Protein AF-A0ABD0NMG4-F1 (afdb_monomer_lite)

Organism: Cirrhinus mrigala (NCBI:txid683832)

InterPro domains:
  IPR002018 Carboxylesterase, type B [PF00135] (3-62)
  IPR029058 Alpha/Beta hydrolase fold [G3DSA:3.40.50.1820] (1-62)
  IPR029058 Alpha/Beta hydrolase fold [SSF53474] (2-62)
  IPR051093 Neuroligin and Bile salt-activated lipase [PTHR43903] (3-61)

Foldseek 3Di:
DDDPAAEAEDDDDDPLADDPPPVPDPPPPVVVVCVVVVYHYDYDDAHGDCRRDPAPPDPVRD

Sequence (62 aa):
MSTNVPVMVYIYGGGFLMVVLNLNNHLHDGQEIADRGNVIVVTFNYLVGSLGFLSSGDADAP

Radius of gyration: 16.02 Å; chains: 1; bounding box: 32×21×44 Å

Structure (mmCIF, N/CA/C/O backbone):
data_AF-A0ABD0NMG4-F1
#
_entry.id   AF-A0ABD0NMG4-F1
#
loop_
_atom_site.group_PDB
_atom_site.id
_atom_site.type_symbol
_atom_site.label_atom_id
_atom_site.label_alt_id
_atom_site.label_comp_id
_atom_site.label_asym_id
_atom_site.label_entity_id
_atom_site.label_seq_id
_atom_site.pdbx_PDB_ins_code
_atom_site.Cartn_x
_atom_site.Cartn_y
_atom_site.Cartn_z
_atom_site.occupancy
_atom_site.B_iso_or_equiv
_atom_site.auth_seq_id
_atom_site.auth_comp_id
_atom_site.auth_asym_id
_atom_site.auth_atom_id
_atom_site.pdbx_PDB_model_num
ATOM 1 N N . MET A 1 1 ? -20.578 -6.861 19.379 1.00 59.69 1 MET A N 1
ATOM 2 C CA . MET A 1 1 ? -20.323 -7.352 18.009 1.00 59.69 1 MET A CA 1
ATOM 3 C C . MET A 1 1 ? -20.779 -6.263 17.056 1.00 59.69 1 MET A C 1
ATOM 5 O O . MET A 1 1 ? -21.962 -5.948 17.069 1.00 59.69 1 MET A O 1
ATOM 9 N N . SER A 1 2 ? -19.857 -5.634 16.324 1.00 74.56 2 SER A N 1
ATOM 10 C CA . SER A 1 2 ? -20.227 -4.664 15.284 1.00 74.56 2 SER A CA 1
ATOM 11 C C . SER A 1 2 ? -20.689 -5.436 14.044 1.00 74.56 2 SER A C 1
ATOM 13 O O . SER A 1 2 ? -20.069 -6.436 13.690 1.00 74.56 2 SER A O 1
ATOM 15 N N . THR A 1 3 ? -21.796 -5.034 13.420 1.00 82.06 3 THR A N 1
ATOM 16 C CA . THR A 1 3 ? -22.345 -5.678 12.210 1.00 82.06 3 THR A CA 1
ATOM 17 C C . THR A 1 3 ? -22.586 -4.607 11.151 1.00 82.06 3 THR A C 1
ATOM 19 O O . THR A 1 3 ? -22.963 -3.493 11.501 1.00 82.06 3 THR A O 1
ATOM 22 N N . ASN A 1 4 ? -22.340 -4.925 9.874 1.00 88.44 4 ASN A N 1
ATOM 23 C CA . ASN A 1 4 ? -22.426 -3.977 8.748 1.00 88.44 4 ASN A CA 1
ATOM 24 C C . ASN A 1 4 ? -21.519 -2.736 8.874 1.00 88.44 4 ASN A C 1
ATOM 26 O O . ASN A 1 4 ? -21.899 -1.640 8.465 1.00 88.44 4 ASN A O 1
ATOM 30 N N . VAL A 1 5 ? -20.316 -2.897 9.431 1.00 92.75 5 VAL A N 1
ATOM 31 C CA . VAL A 1 5 ? -19.304 -1.830 9.417 1.00 92.75 5 VAL A CA 1
ATOM 32 C C . VAL A 1 5 ? -18.635 -1.718 8.042 1.00 92.75 5 VAL A C 1
ATOM 34 O O . VAL A 1 5 ? -18.426 -2.741 7.382 1.00 92.75 5 VAL A O 1
ATOM 37 N N . PRO A 1 6 ? -18.293 -0.498 7.595 1.00 93.19 6 PRO A N 1
ATOM 38 C CA . PRO A 1 6 ? -17.605 -0.284 6.327 1.00 93.19 6 PRO A CA 1
ATOM 39 C C . PRO A 1 6 ? -16.207 -0.918 6.318 1.00 93.19 6 PRO A C 1
ATOM 41 O O . PRO A 1 6 ? -15.529 -0.999 7.344 1.00 93.19 6 PRO A O 1
ATOM 44 N N . VAL A 1 7 ? -15.777 -1.357 5.132 1.00 93.44 7 VAL A N 1
ATOM 45 C CA . VAL A 1 7 ? -14.475 -1.998 4.906 1.00 93.44 7 VAL A CA 1
ATOM 46 C C . VAL A 1 7 ? -13.574 -1.051 4.124 1.00 93.44 7 VAL A C 1
ATOM 48 O O . VAL A 1 7 ? -13.912 -0.633 3.018 1.00 93.44 7 VAL A O 1
ATOM 51 N N . MET A 1 8 ? -12.416 -0.734 4.693 1.00 91.12 8 MET A N 1
ATOM 52 C CA . MET A 1 8 ? -11.366 0.060 4.069 1.00 91.12 8 MET A CA 1
ATOM 53 C C . MET A 1 8 ? -10.227 -0.863 3.635 1.00 91.12 8 MET A C 1
ATOM 55 O O . MET A 1 8 ? -9.555 -1.471 4.466 1.00 91.12 8 MET A O 1
ATOM 59 N N . VAL A 1 9 ? -9.996 -0.955 2.326 1.00 90.88 9 VAL A N 1
ATOM 60 C CA . VAL A 1 9 ? -8.891 -1.735 1.753 1.00 90.88 9 VAL A CA 1
ATOM 61 C C . VAL A 1 9 ? -7.740 -0.791 1.428 1.00 90.88 9 VAL A C 1
ATOM 63 O O . VAL A 1 9 ? -7.899 0.127 0.624 1.00 90.88 9 VAL A O 1
ATOM 66 N N . TYR A 1 10 ? -6.585 -1.010 2.049 1.00 86.31 10 TYR A N 1
ATOM 67 C CA . TYR A 1 10 ? -5.402 -0.178 1.861 1.00 86.31 10 TYR A CA 1
ATOM 68 C C . TYR A 1 10 ? -4.342 -0.910 1.033 1.00 86.31 10 TYR A C 1
ATOM 70 O O . TYR A 1 10 ? -3.806 -1.940 1.447 1.00 86.31 10 TYR A O 1
ATOM 78 N N . ILE A 1 11 ? -4.037 -0.351 -0.141 1.00 86.31 11 ILE A N 1
ATOM 79 C CA . ILE A 1 11 ? -3.002 -0.834 -1.061 1.00 86.31 11 ILE A CA 1
ATOM 80 C C . ILE A 1 11 ? -1.787 0.076 -0.901 1.00 86.31 11 ILE A C 1
ATOM 82 O O .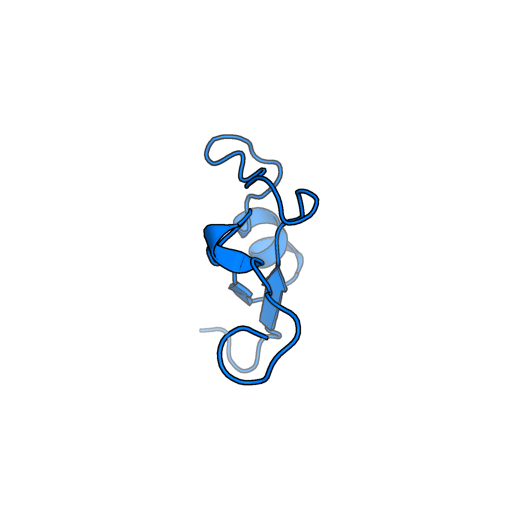 ILE A 1 11 ? -1.862 1.275 -1.178 1.00 86.31 11 ILE A O 1
ATOM 86 N N . TYR A 1 12 ? -0.669 -0.481 -0.438 1.00 83.62 12 TYR A N 1
ATOM 87 C CA . TYR A 1 12 ? 0.540 0.306 -0.217 1.00 83.62 12 TYR A CA 1
ATOM 88 C C . TYR A 1 12 ? 1.180 0.747 -1.540 1.00 83.62 12 TYR A C 1
ATOM 90 O O . TYR A 1 12 ? 1.214 0.009 -2.528 1.00 83.62 12 TYR A O 1
ATOM 98 N N . GLY A 1 13 ? 1.717 1.967 -1.539 1.00 81.44 13 GLY A N 1
ATOM 99 C CA . GLY A 1 13 ? 2.522 2.502 -2.634 1.00 81.44 13 GLY A CA 1
ATOM 100 C C . GLY A 1 13 ? 3.962 1.974 -2.631 1.00 81.44 13 GLY A C 1
ATOM 101 O O . GLY A 1 13 ? 4.352 1.160 -1.799 1.00 81.44 13 GLY A O 1
ATOM 102 N N . GLY A 1 14 ? 4.771 2.473 -3.566 1.00 83.31 14 GLY A N 1
ATOM 103 C CA . GLY A 1 14 ? 6.156 2.017 -3.772 1.00 83.31 14 GLY A CA 1
ATOM 104 C C . GLY A 1 14 ? 6.582 1.957 -5.240 1.00 83.31 14 GLY A C 1
ATOM 105 O O . GLY A 1 14 ? 7.498 1.219 -5.599 1.00 83.31 14 GLY A O 1
ATOM 106 N N . GLY A 1 15 ? 5.870 2.690 -6.108 1.00 83.88 15 GLY A N 1
ATOM 107 C CA . GLY A 1 15 ? 6.137 2.753 -7.546 1.00 83.88 15 GLY A CA 1
ATOM 108 C C . GLY A 1 15 ? 6.000 1.414 -8.265 1.00 83.88 15 GLY A C 1
ATOM 109 O O . GLY A 1 15 ? 6.594 1.259 -9.322 1.00 83.88 15 GLY A O 1
ATOM 110 N N . PHE A 1 16 ? 5.289 0.446 -7.674 1.00 83.56 16 PHE A N 1
ATOM 111 C CA . PHE A 1 16 ? 5.223 -0.948 -8.130 1.00 83.56 16 PHE A CA 1
ATOM 112 C C . PHE A 1 16 ? 6.569 -1.683 -8.144 1.00 83.56 16 PHE A C 1
ATOM 114 O O . PHE A 1 16 ? 6.632 -2.813 -8.609 1.00 83.56 16 PHE A O 1
ATOM 121 N N . LEU A 1 17 ? 7.643 -1.084 -7.624 1.00 80.75 17 LEU A N 1
ATOM 122 C CA . LEU A 1 17 ? 9.003 -1.631 -7.666 1.00 80.75 17 LEU A CA 1
ATOM 123 C C . LEU A 1 17 ? 9.443 -2.200 -6.320 1.00 80.75 17 LEU A C 1
ATOM 125 O O . LEU A 1 17 ? 10.189 -3.174 -6.273 1.00 80.75 17 LEU A O 1
ATOM 129 N N . MET A 1 18 ? 8.988 -1.593 -5.227 1.00 73.38 18 MET A N 1
ATOM 130 C CA . MET A 1 18 ? 9.388 -1.963 -3.877 1.00 73.38 18 MET A CA 1
ATOM 131 C C . MET A 1 18 ? 8.210 -1.899 -2.919 1.00 73.38 18 MET A C 1
ATOM 133 O O . MET A 1 18 ? 7.281 -1.113 -3.084 1.00 73.38 18 MET A O 1
ATOM 137 N N . VAL A 1 19 ? 8.282 -2.722 -1.882 1.00 65.56 19 VAL A N 1
ATOM 138 C CA . VAL A 1 19 ? 7.333 -2.700 -0.778 1.00 65.56 19 VAL A CA 1
ATOM 139 C C . VAL A 1 19 ? 7.834 -1.690 0.249 1.00 65.56 19 VAL A C 1
ATOM 141 O O . VAL A 1 19 ? 8.880 -1.896 0.859 1.00 65.56 19 VAL A O 1
ATOM 144 N N . VAL A 1 20 ? 7.087 -0.607 0.468 1.00 62.62 20 VAL A N 1
ATOM 145 C CA . VAL A 1 20 ? 7.336 0.323 1.584 1.00 62.62 20 VAL A CA 1
ATOM 146 C C . VAL A 1 20 ? 6.422 -0.038 2.753 1.00 62.62 20 VAL A C 1
ATOM 148 O O . VAL A 1 20 ? 5.701 0.793 3.289 1.00 62.62 20 VAL A O 1
ATOM 151 N N . LEU A 1 21 ? 6.411 -1.313 3.139 1.00 56.81 21 LEU A N 1
ATOM 152 C CA . LEU A 1 21 ? 5.736 -1.747 4.354 1.00 56.81 21 LEU A CA 1
ATOM 153 C C . LEU A 1 21 ? 6.734 -1.619 5.493 1.00 56.81 21 LEU A C 1
ATOM 155 O O . LEU A 1 21 ? 7.543 -2.507 5.758 1.00 56.81 21 LEU A O 1
ATOM 159 N N . ASN A 1 22 ? 6.701 -0.471 6.155 1.00 54.16 22 ASN A N 1
ATOM 160 C CA . ASN A 1 22 ? 7.422 -0.284 7.400 1.00 54.16 22 ASN A CA 1
ATOM 161 C C . ASN A 1 22 ? 6.712 -1.116 8.488 1.00 54.16 22 ASN A C 1
ATOM 163 O O . ASN A 1 22 ? 5.908 -0.592 9.249 1.00 54.16 22 ASN A O 1
ATOM 167 N N . LEU A 1 23 ? 6.973 -2.431 8.526 1.00 49.59 23 LEU A N 1
ATOM 168 C CA . LEU A 1 23 ? 6.318 -3.403 9.422 1.00 49.59 23 LEU A CA 1
ATOM 169 C C . LEU A 1 23 ? 6.484 -3.081 10.919 1.00 49.59 23 LEU A C 1
ATOM 171 O O . LEU A 1 23 ? 5.784 -3.657 11.743 1.00 49.59 23 LEU A O 1
ATOM 175 N N . ASN A 1 24 ? 7.406 -2.179 11.267 1.00 47.94 24 ASN A N 1
ATOM 176 C CA . ASN A 1 24 ? 7.729 -1.795 12.642 1.00 47.94 24 ASN A CA 1
ATOM 177 C C . ASN A 1 24 ? 7.438 -0.318 12.952 1.00 47.94 24 ASN A C 1
ATOM 179 O O . ASN A 1 24 ? 7.840 0.159 14.010 1.00 47.94 24 ASN A O 1
ATOM 183 N N . ASN A 1 25 ? 6.793 0.429 12.047 1.00 48.66 25 ASN A N 1
ATOM 184 C CA . ASN A 1 25 ? 6.512 1.846 12.268 1.00 48.66 25 ASN A CA 1
ATOM 185 C C . ASN A 1 25 ? 5.002 2.102 12.268 1.00 48.66 25 ASN A C 1
ATOM 187 O O . ASN A 1 25 ? 4.300 1.696 11.345 1.00 48.66 25 ASN A O 1
ATOM 191 N N . HIS A 1 26 ? 4.533 2.845 13.272 1.00 51.19 26 HIS A N 1
ATOM 192 C CA . HIS A 1 26 ? 3.143 3.272 13.517 1.00 51.19 26 HIS A CA 1
ATOM 193 C C . HIS A 1 26 ? 2.433 3.956 12.324 1.00 51.19 26 HIS A C 1
ATOM 195 O O . HIS A 1 26 ? 1.255 4.274 12.403 1.00 51.19 26 HIS A O 1
ATOM 201 N N . LEU A 1 27 ? 3.129 4.202 11.210 1.00 55.03 27 LEU A N 1
ATOM 202 C CA . LEU A 1 27 ? 2.603 4.874 10.018 1.00 55.03 27 LEU A CA 1
ATOM 203 C C . LEU A 1 27 ? 1.533 4.066 9.263 1.00 55.03 27 LEU A C 1
ATOM 205 O O . LEU A 1 27 ? 0.745 4.658 8.531 1.00 55.03 27 LEU A O 1
ATOM 209 N N . HIS A 1 28 ? 1.507 2.739 9.420 1.00 57.88 28 HIS A N 1
ATOM 210 C CA . HIS A 1 28 ? 0.519 1.853 8.786 1.00 57.88 28 HIS A CA 1
ATOM 211 C C . HIS A 1 28 ? -0.241 1.002 9.804 1.00 57.88 28 HIS A C 1
ATOM 213 O O . HIS A 1 28 ? -0.761 -0.059 9.453 1.00 57.88 28 HIS A O 1
ATOM 219 N N . ASP A 1 29 ? -0.284 1.441 11.062 1.00 68.50 29 ASP A N 1
ATOM 220 C CA . ASP A 1 29 ? -1.039 0.736 12.084 1.00 68.50 29 ASP A CA 1
ATOM 221 C C . ASP A 1 29 ? -2.541 0.873 11.792 1.00 68.50 29 ASP A C 1
ATOM 223 O O . ASP A 1 29 ? -3.171 1.904 12.040 1.00 68.50 29 ASP A O 1
ATOM 227 N N . GLY A 1 30 ? -3.116 -0.179 11.205 1.00 70.38 30 GLY A N 1
ATOM 228 C CA . GLY A 1 30 ? -4.538 -0.244 10.884 1.00 70.38 30 GLY A CA 1
ATOM 229 C C . GLY A 1 30 ? -5.431 -0.146 12.121 1.00 70.38 30 GLY A C 1
ATOM 230 O O . GLY A 1 30 ? -6.620 0.126 11.970 1.00 70.38 30 GLY A O 1
ATOM 231 N N . GLN A 1 31 ? -4.871 -0.318 13.324 1.00 78.25 31 GLN A N 1
ATOM 232 C CA . GLN A 1 31 ? -5.601 -0.245 14.582 1.00 78.25 31 GLN A CA 1
ATOM 233 C C . GLN A 1 31 ? -6.114 1.173 14.868 1.00 78.25 31 GLN A C 1
ATOM 235 O O . GLN A 1 31 ? -7.295 1.333 15.157 1.00 78.25 31 GLN A O 1
ATOM 240 N N . GLU A 1 32 ? -5.298 2.222 14.691 1.00 82.44 32 GLU A N 1
ATOM 241 C CA . GLU A 1 32 ? -5.742 3.608 14.936 1.00 82.44 32 GLU A CA 1
ATOM 242 C C . GLU A 1 32 ? -6.886 4.012 13.990 1.00 82.44 32 GLU A C 1
ATOM 244 O O . GLU A 1 32 ? -7.840 4.681 14.396 1.00 82.44 32 GLU A O 1
ATOM 249 N N . ILE A 1 33 ? -6.814 3.576 12.730 1.00 81.50 33 ILE A N 1
ATOM 250 C CA . ILE A 1 33 ? -7.838 3.847 11.713 1.00 81.50 33 ILE A CA 1
ATOM 251 C C . ILE A 1 33 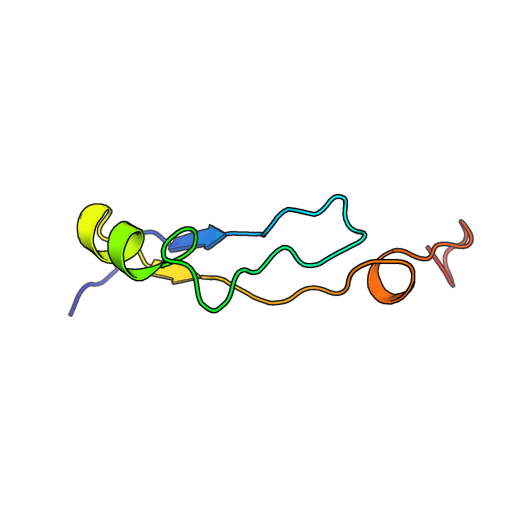? -9.113 3.048 12.003 1.00 81.50 33 ILE A C 1
ATOM 253 O O . ILE A 1 33 ? -10.207 3.609 11.923 1.00 81.50 33 ILE A O 1
ATOM 257 N N . ALA A 1 34 ? -8.989 1.767 12.359 1.00 86.19 34 ALA A N 1
ATOM 258 C CA . ALA A 1 34 ? -10.126 0.921 12.710 1.00 86.19 34 ALA A CA 1
ATOM 259 C C . ALA A 1 34 ? -10.871 1.468 13.938 1.00 86.19 34 ALA A C 1
ATOM 261 O O . ALA A 1 34 ? -12.095 1.616 13.896 1.00 86.19 34 ALA A O 1
ATOM 262 N N . ASP A 1 35 ? -10.126 1.846 14.981 1.00 85.06 35 ASP A N 1
ATOM 263 C CA . ASP A 1 35 ? -10.667 2.335 16.249 1.00 85.06 35 ASP A CA 1
AT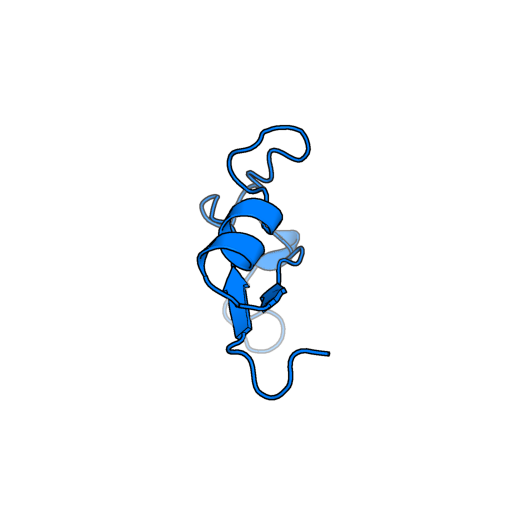OM 264 C C . ASP A 1 35 ? -11.333 3.708 16.101 1.00 85.06 35 ASP A C 1
ATOM 266 O O . ASP A 1 35 ? -12.429 3.931 16.618 1.00 85.06 35 ASP A O 1
ATOM 270 N N . ARG A 1 36 ? -10.706 4.642 15.371 1.00 86.44 36 ARG A N 1
ATOM 271 C CA . ARG A 1 36 ? -11.266 5.991 15.167 1.00 86.44 36 ARG A CA 1
ATOM 272 C C . ARG A 1 36 ? -12.374 6.032 14.123 1.00 86.44 36 ARG A C 1
ATOM 274 O O . ARG A 1 36 ? -13.283 6.851 14.236 1.00 86.44 36 ARG A O 1
ATOM 281 N N . GLY A 1 37 ? -12.277 5.198 13.092 1.00 85.25 37 GLY A N 1
ATOM 282 C CA . GLY A 1 37 ? -13.193 5.193 11.954 1.00 85.25 37 GLY A CA 1
ATOM 283 C C . GLY A 1 37 ? -14.398 4.268 12.115 1.00 85.25 37 GLY A C 1
ATOM 284 O O . GLY A 1 37 ? -15.330 4.375 11.321 1.00 85.25 37 GLY A O 1
ATOM 285 N N . ASN A 1 38 ? -14.393 3.369 13.110 1.00 89.56 38 ASN A N 1
ATOM 286 C CA . ASN A 1 38 ? -15.348 2.259 13.225 1.00 89.56 38 ASN A CA 1
ATOM 287 C C . ASN A 1 38 ? -15.453 1.472 11.902 1.00 89.56 38 ASN A C 1
ATOM 289 O O . ASN A 1 38 ? -16.539 1.243 11.362 1.00 89.56 38 ASN A O 1
ATOM 293 N N . VAL A 1 39 ? -14.290 1.112 11.356 1.00 90.06 39 VAL A N 1
ATOM 294 C CA . VAL A 1 39 ? -14.136 0.445 10.056 1.00 90.06 39 VAL A CA 1
ATOM 295 C C . VAL A 1 39 ? -13.307 -0.827 10.200 1.00 90.06 39 VAL A C 1
ATOM 297 O O . VAL A 1 39 ? -12.470 -0.939 11.092 1.00 90.06 39 VAL A O 1
ATOM 300 N N . ILE A 1 40 ? -13.496 -1.778 9.288 1.00 89.44 40 ILE A N 1
ATOM 301 C CA . ILE A 1 40 ? -12.568 -2.903 9.127 1.00 89.44 40 ILE A CA 1
ATOM 302 C C . ILE A 1 40 ? -11.455 -2.450 8.185 1.00 89.44 40 ILE A C 1
ATOM 304 O O . ILE A 1 40 ? -11.734 -2.103 7.039 1.00 89.44 40 ILE A O 1
ATOM 308 N N . VAL A 1 41 ? -10.203 -2.479 8.642 1.00 88.56 41 VAL A N 1
ATOM 309 C CA . VAL A 1 41 ? -9.036 -2.170 7.805 1.00 88.56 41 VAL A CA 1
ATOM 310 C C . VAL A 1 41 ? -8.430 -3.466 7.280 1.00 88.56 41 VAL A C 1
ATOM 312 O O . VAL A 1 41 ? -8.075 -4.351 8.055 1.00 88.56 41 VAL A O 1
ATOM 315 N N . VAL A 1 42 ? -8.300 -3.575 5.959 1.00 88.88 42 VAL A N 1
ATOM 316 C CA . VAL A 1 42 ? -7.678 -4.719 5.285 1.00 88.88 42 VAL A CA 1
ATOM 317 C C . VAL A 1 42 ? -6.410 -4.260 4.581 1.00 88.88 42 VAL A C 1
ATOM 319 O O . VAL A 1 42 ? -6.446 -3.368 3.732 1.00 88.88 42 VAL A O 1
ATOM 322 N N . THR A 1 43 ? -5.298 -4.911 4.904 1.00 86.50 43 THR A N 1
ATOM 323 C CA . THR A 1 43 ? -4.014 -4.777 4.211 1.00 86.50 43 THR A CA 1
ATOM 324 C C . THR A 1 43 ? -3.576 -6.149 3.709 1.00 86.50 43 THR A C 1
ATOM 326 O O . THR A 1 43 ? -3.899 -7.179 4.302 1.00 86.50 43 THR A O 1
ATOM 329 N N . PHE A 1 44 ? -2.871 -6.184 2.584 1.00 84.06 44 PHE A N 1
ATOM 330 C CA . PHE A 1 44 ? -2.367 -7.424 2.002 1.00 84.06 44 PHE A CA 1
ATOM 331 C C . PHE A 1 44 ? -1.100 -7.156 1.196 1.00 84.06 44 PHE A C 1
ATOM 333 O O . PHE A 1 44 ? -0.868 -6.035 0.747 1.00 84.06 44 PHE A O 1
ATOM 340 N N . ASN A 1 45 ? -0.292 -8.198 1.007 1.00 86.31 45 ASN A N 1
ATOM 341 C CA . ASN A 1 45 ? 0.896 -8.144 0.163 1.00 86.31 45 ASN A CA 1
ATOM 342 C C . ASN A 1 45 ? 0.520 -8.384 -1.302 1.00 86.31 45 ASN A C 1
ATOM 344 O O . ASN A 1 45 ? -0.249 -9.298 -1.598 1.00 86.31 45 ASN A O 1
ATOM 348 N N . TYR A 1 46 ? 1.108 -7.609 -2.210 1.00 87.25 46 TYR A N 1
ATOM 349 C CA . TYR A 1 46 ? 1.061 -7.850 -3.651 1.00 87.25 46 TYR A CA 1
ATOM 350 C C . TYR A 1 46 ? 2.480 -7.917 -4.227 1.00 87.25 46 TYR A C 1
ATOM 352 O O . TYR A 1 46 ? 3.422 -7.350 -3.663 1.00 87.25 46 TYR A O 1
ATOM 360 N N . LEU A 1 47 ? 2.638 -8.651 -5.333 1.00 89.50 47 LEU A N 1
ATOM 361 C CA . LEU A 1 47 ? 3.924 -8.782 -6.019 1.00 89.50 47 LEU A CA 1
ATOM 362 C C . LEU A 1 47 ? 4.370 -7.430 -6.575 1.00 89.50 47 LEU A C 1
ATOM 364 O O . LEU A 1 47 ? 3.559 -6.665 -7.081 1.00 89.50 47 LEU A O 1
ATOM 368 N N . VAL A 1 48 ? 5.669 -7.158 -6.501 1.00 88.56 48 VAL A N 1
ATOM 369 C CA . VAL A 1 48 ? 6.292 -5.918 -6.980 1.00 88.56 48 VAL A CA 1
ATOM 370 C C . VAL A 1 48 ? 7.461 -6.236 -7.912 1.00 88.56 48 VAL A C 1
ATOM 372 O O . VAL A 1 48 ? 7.951 -7.365 -7.964 1.00 88.56 48 VAL A O 1
ATOM 375 N N . GLY A 1 49 ? 7.916 -5.232 -8.653 1.00 87.00 49 GLY A N 1
ATOM 376 C CA . GLY A 1 49 ? 8.993 -5.336 -9.627 1.00 87.00 49 GLY A CA 1
ATOM 377 C C . GLY A 1 49 ? 8.613 -6.220 -10.810 1.00 87.00 49 GLY A C 1
ATOM 378 O O . GLY A 1 49 ? 7.43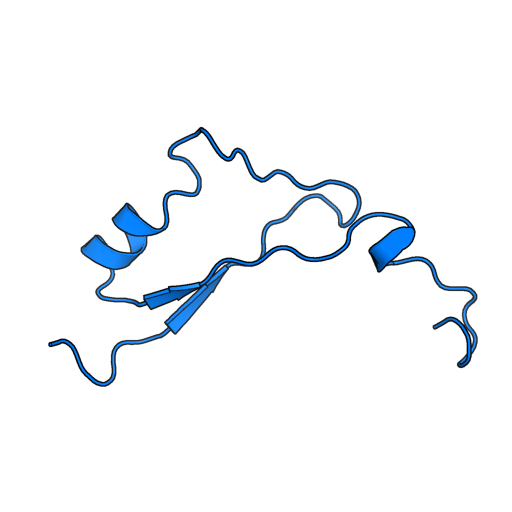8 -6.420 -11.115 1.00 87.00 49 GLY A O 1
ATOM 379 N N . SER A 1 50 ? 9.619 -6.796 -11.463 1.00 88.06 50 SER A N 1
ATOM 380 C CA . SER A 1 50 ? 9.409 -7.728 -12.576 1.00 88.06 50 SER A CA 1
ATOM 381 C C . SER A 1 50 ? 8.598 -8.966 -12.181 1.00 88.06 50 SER A C 1
ATOM 383 O O . SER A 1 50 ? 7.930 -9.545 -13.024 1.00 88.06 50 SER A O 1
ATOM 385 N N . LEU A 1 51 ? 8.589 -9.362 -10.906 1.00 85.94 51 LEU A N 1
ATOM 386 C CA . LEU A 1 51 ? 7.782 -10.499 -10.457 1.00 85.94 51 LEU A CA 1
ATOM 387 C C . LEU A 1 51 ? 6.276 -10.214 -10.489 1.00 85.94 51 LEU A C 1
ATOM 389 O O . LEU A 1 51 ? 5.495 -11.149 -10.625 1.00 85.94 51 LEU A O 1
ATOM 393 N N . GLY A 1 52 ? 5.869 -8.952 -10.332 1.00 85.69 52 GLY A N 1
ATOM 394 C CA . GLY A 1 52 ? 4.458 -8.555 -10.359 1.00 85.69 52 GLY A CA 1
ATOM 395 C C . GLY A 1 52 ? 4.018 -7.861 -11.646 1.00 85.69 52 GLY A C 1
ATOM 396 O O . GLY A 1 52 ? 2.828 -7.849 -11.937 1.00 85.69 52 GLY A O 1
ATOM 397 N N . PHE A 1 53 ? 4.957 -7.270 -12.391 1.00 88.62 53 PHE A N 1
ATOM 398 C CA . PHE A 1 53 ? 4.653 -6.313 -13.462 1.00 88.62 53 PHE A CA 1
ATOM 399 C C . PHE A 1 53 ? 5.510 -6.498 -14.723 1.00 88.62 53 PHE A C 1
ATOM 401 O O . PHE A 1 53 ? 5.618 -5.576 -15.531 1.00 88.62 53 PHE A O 1
ATOM 408 N N . LEU A 1 54 ? 6.169 -7.647 -14.896 1.00 89.62 54 LEU A N 1
ATOM 409 C CA . LEU A 1 54 ? 6.837 -7.950 -16.162 1.00 89.62 54 LEU A CA 1
ATOM 410 C C . LEU A 1 54 ? 5.794 -8.289 -17.230 1.00 89.62 54 LEU A C 1
ATOM 412 O O . LEU A 1 54 ? 5.020 -9.221 -17.050 1.00 89.62 54 LEU A O 1
ATOM 416 N N . SER A 1 55 ? 5.859 -7.566 -18.346 1.00 90.38 55 SER A N 1
ATOM 417 C CA . SER A 1 55 ? 5.015 -7.741 -19.527 1.00 90.38 55 SER A CA 1
ATOM 418 C C . SER A 1 55 ? 5.891 -7.822 -20.775 1.00 90.38 55 SER A C 1
ATOM 420 O O . SER A 1 55 ? 6.860 -7.069 -20.909 1.00 90.38 55 SER A O 1
ATOM 422 N N . SER A 1 56 ? 5.553 -8.734 -21.685 1.00 88.94 56 SER A N 1
ATOM 423 C CA . SER A 1 56 ? 6.107 -8.810 -23.044 1.00 88.94 56 SER A CA 1
ATOM 424 C C . SER A 1 56 ? 5.237 -8.081 -24.080 1.00 88.94 56 SER A C 1
ATOM 426 O O . SER A 1 56 ? 5.693 -7.831 -25.197 1.00 88.94 56 SER A O 1
ATOM 428 N N . GLY A 1 57 ? 4.013 -7.693 -23.699 1.00 89.00 57 GLY A N 1
ATOM 429 C CA . GLY A 1 57 ? 3.049 -6.993 -24.549 1.00 89.00 57 GLY A CA 1
ATOM 430 C C . GLY A 1 57 ? 2.1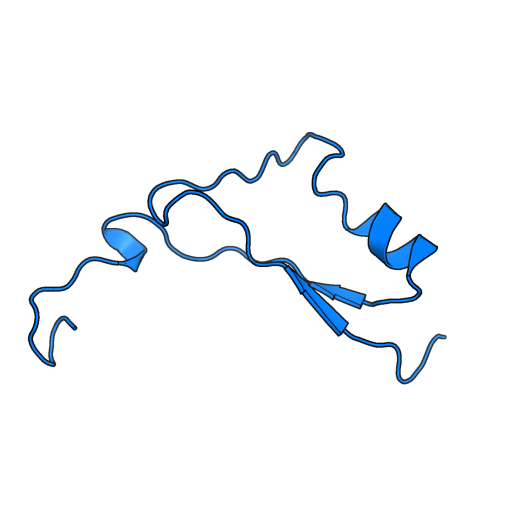66 -7.901 -25.412 1.00 89.00 57 GLY A C 1
ATOM 431 O O . GLY A 1 57 ? 1.443 -7.386 -26.267 1.00 89.00 57 GLY A O 1
ATOM 432 N N . ASP A 1 58 ? 2.205 -9.219 -25.205 1.00 92.00 58 ASP A N 1
ATOM 433 C CA . ASP A 1 58 ? 1.294 -10.189 -25.820 1.00 92.00 58 ASP A CA 1
ATOM 434 C C . ASP A 1 58 ? 0.366 -10.846 -24.782 1.00 92.00 58 ASP A C 1
ATOM 436 O O . ASP A 1 58 ? 0.438 -10.564 -23.592 1.00 92.00 58 ASP A O 1
ATOM 440 N N . ALA A 1 59 ? -0.565 -11.688 -25.231 1.00 88.62 59 ALA A N 1
ATOM 441 C CA . ALA A 1 59 ? -1.557 -12.296 -24.343 1.00 88.62 59 ALA A CA 1
ATOM 442 C C . ALA A 1 59 ? -0.984 -13.380 -23.408 1.00 88.62 59 ALA A C 1
ATOM 444 O O . ALA A 1 59 ? -1.605 -13.670 -22.385 1.00 88.62 59 ALA A O 1
ATOM 445 N N . ASP A 1 60 ? 0.159 -13.977 -23.753 1.00 87.56 60 ASP A N 1
ATOM 446 C CA . ASP A 1 60 ? 0.813 -15.028 -22.970 1.00 87.56 60 ASP A CA 1
ATOM 447 C C . ASP A 1 60 ? 1.678 -14.429 -21.850 1.00 87.56 60 ASP A C 1
ATOM 449 O O . ASP A 1 60 ? 1.830 -15.028 -20.782 1.00 87.56 60 ASP A O 1
ATOM 453 N N . ALA A 1 61 ? 2.201 -13.221 -22.065 1.00 78.50 61 ALA A N 1
ATOM 454 C CA . ALA A 1 61 ? 2.852 -12.401 -21.049 1.00 78.50 61 ALA A CA 1
ATOM 455 C C . ALA A 1 61 ? 2.404 -10.926 -21.181 1.00 78.50 61 ALA A C 1
ATOM 457 O O . ALA A 1 61 ? 3.135 -10.121 -21.777 1.00 78.50 61 ALA A O 1
ATOM 458 N N . PRO A 1 62 ? 1.210 -10.596 -20.646 1.00 68.75 62 PRO A N 1
ATOM 459 C CA . PRO A 1 62 ? 0.561 -9.288 -20.761 1.00 68.75 62 PRO A CA 1
ATOM 460 C C . PRO A 1 62 ? 1.157 -8.215 -19.861 1.00 68.75 62 PRO A C 1
ATOM 462 O O . PRO A 1 62 ? 1.866 -8.542 -18.887 1.00 68.75 62 PRO A O 1
#

pLDDT: mean 79.99, std 12.82, range [47.94, 93.44]

Secondary structure (DSSP, 8-state):
---S--EE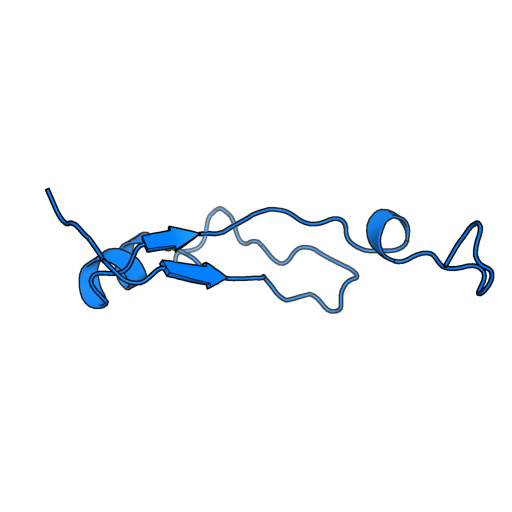EE---STTTS----TTSGGG-HHHHHHHHT-EEEE-----THHHH---SSSS--